Protein AF-A0AAU6ZQ97-F1 (afdb_monomer_lite)

Secondary structure (DSSP, 8-state):
-HHHHHTTPPP-----TT-GGGGSTTSTTTT----HHHHHHHHHT--HHHHHHHHHHHHHHHHTT-

Foldseek 3Di:
DVVCVVVVHDDDPPDDPVLCLCQDAQFQLDPDPDDPVCNVVSSVRGDNVRRVVSRVVVVVVVVVVD

Radius of gyration: 14.63 Å; chains: 1; bounding box: 29×25×42 Å

Structure (mmCIF, N/CA/C/O backbone):
data_AF-A0AAU6ZQ97-F1
#
_entry.id   AF-A0AAU6ZQ97-F1
#
loop_
_atom_site.group_PDB
_atom_site.id
_atom_site.type_symbol
_atom_site.label_atom_id
_atom_site.label_alt_id
_atom_site.label_comp_id
_atom_site.label_asym_id
_atom_site.label_entity_id
_atom_site.label_seq_id
_atom_site.pdbx_PDB_ins_code
_atom_site.Cartn_x
_atom_site.Cartn_y
_atom_site.Cartn_z
_atom_site.occupancy
_atom_site.B_iso_or_equiv
_atom_site.auth_seq_id
_atom_site.auth_comp_id
_atom_site.auth_asym_id
_atom_site.auth_atom_id
_atom_site.pdbx_PDB_model_num
ATOM 1 N N . MET A 1 1 ? -5.525 2.337 20.128 1.00 74.75 1 MET A N 1
ATOM 2 C CA . MET A 1 1 ? -5.715 3.538 19.284 1.00 74.75 1 MET A CA 1
ATOM 3 C C . MET A 1 1 ? -5.816 4.875 20.034 1.00 74.75 1 MET A C 1
ATOM 5 O O . MET A 1 1 ? -5.518 5.887 19.423 1.00 74.75 1 MET A O 1
ATOM 9 N N . ARG A 1 2 ? -6.136 4.939 21.345 1.00 81.88 2 ARG A N 1
ATOM 10 C CA . ARG A 1 2 ? -6.280 6.217 22.097 1.00 81.88 2 ARG A CA 1
ATOM 11 C C . ARG A 1 2 ? -5.129 7.225 21.917 1.00 81.88 2 ARG A C 1
ATOM 13 O O . ARG A 1 2 ? -5.390 8.406 21.740 1.00 81.88 2 ARG A O 1
ATOM 20 N N . TRP A 1 3 ? -3.876 6.767 21.942 1.00 91.62 3 TRP A N 1
ATOM 21 C CA . TRP A 1 3 ? -2.709 7.640 21.749 1.00 91.62 3 TRP A CA 1
ATOM 22 C C . TRP A 1 3 ? -2.587 8.183 20.322 1.00 91.62 3 TRP A C 1
ATOM 24 O O . TRP A 1 3 ? -2.207 9.333 20.160 1.00 91.62 3 TRP A O 1
ATOM 34 N N . VAL A 1 4 ? -2.970 7.393 19.315 1.00 92.00 4 VAL A N 1
ATOM 35 C CA . VAL A 1 4 ? -2.961 7.806 17.901 1.00 92.00 4 VAL A CA 1
ATOM 36 C C . VAL A 1 4 ? -3.959 8.943 17.672 1.00 92.00 4 VAL A C 1
ATOM 38 O O . VAL A 1 4 ? -3.635 9.952 17.056 1.00 92.00 4 VAL A O 1
ATOM 41 N N . HIS A 1 5 ? -5.143 8.840 18.274 1.00 91.31 5 HIS A N 1
ATOM 42 C CA . HIS A 1 5 ? -6.135 9.911 18.201 1.00 91.31 5 HIS A CA 1
ATOM 43 C C . HIS A 1 5 ? -5.697 11.174 18.955 1.00 91.31 5 HIS A C 1
ATOM 45 O O . HIS A 1 5 ? -5.959 12.280 18.496 1.00 91.31 5 HIS A O 1
ATOM 51 N N . HIS A 1 6 ? -4.985 11.041 20.081 1.00 95.50 6 HIS A N 1
ATOM 52 C CA . HIS A 1 6 ? -4.430 12.203 20.786 1.00 95.50 6 HIS A CA 1
ATOM 53 C C . HIS A 1 6 ? -3.365 12.951 19.971 1.00 95.50 6 HIS A C 1
ATOM 55 O O . HIS A 1 6 ? -3.195 14.150 20.175 1.00 95.50 6 HIS A O 1
ATOM 61 N N . THR A 1 7 ? -2.656 12.279 19.059 1.00 95.00 7 THR A N 1
ATOM 62 C CA . THR A 1 7 ? -1.696 12.930 18.155 1.00 95.00 7 THR A CA 1
ATOM 63 C C . THR A 1 7 ? -2.361 13.538 16.917 1.00 95.00 7 THR A C 1
ATOM 65 O O . THR A 1 7 ? -1.659 14.079 16.070 1.00 95.00 7 THR A O 1
ATOM 68 N N . GLY A 1 8 ? -3.695 13.471 16.810 1.00 92.38 8 GLY A N 1
ATOM 69 C CA . GLY A 1 8 ? -4.455 13.988 15.670 1.00 92.38 8 GLY A CA 1
ATOM 70 C C . GLY A 1 8 ? -4.473 13.058 14.456 1.00 92.38 8 GLY A C 1
ATOM 71 O O . GLY A 1 8 ? -4.879 13.487 13.383 1.00 92.38 8 GLY A O 1
ATOM 72 N N . PHE A 1 9 ? -4.041 11.802 14.611 1.00 91.56 9 PHE A N 1
ATOM 73 C CA . PHE A 1 9 ? -4.071 10.806 13.544 1.00 91.56 9 PHE A CA 1
ATOM 74 C C . PHE A 1 9 ? -5.279 9.878 13.688 1.00 91.56 9 PHE A C 1
ATOM 76 O O . PHE A 1 9 ? -5.718 9.536 14.792 1.00 91.56 9 PHE A O 1
ATOM 83 N N . GLU A 1 10 ? -5.773 9.404 12.552 1.00 90.75 10 GLU A N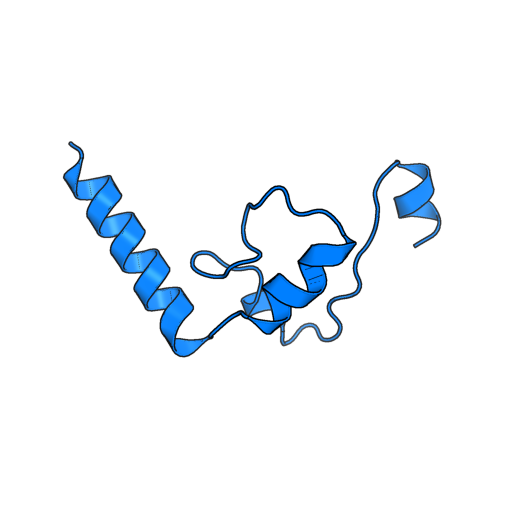 1
ATOM 84 C CA . GLU A 1 10 ? -6.771 8.345 12.484 1.00 90.75 10 GLU A CA 1
ATOM 85 C C . GLU A 1 10 ? -6.089 7.028 12.119 1.00 90.75 10 GLU A C 1
ATOM 87 O O . GLU A 1 10 ? -5.312 6.952 11.169 1.00 90.75 10 GLU A O 1
ATOM 92 N N . ALA A 1 11 ? -6.336 5.988 12.915 1.00 91.75 11 ALA A N 1
ATOM 93 C CA . ALA A 1 11 ? -5.768 4.669 12.679 1.00 91.75 11 ALA A CA 1
ATOM 94 C C . ALA A 1 11 ? -6.745 3.798 11.885 1.00 91.75 11 ALA A C 1
ATOM 96 O O . ALA A 1 11 ? -7.924 3.731 12.232 1.00 91.75 11 ALA A O 1
ATOM 97 N N . TYR A 1 12 ? -6.225 3.064 10.904 1.00 91.94 12 TYR A N 1
ATOM 98 C CA . TYR A 1 12 ? -6.924 1.965 10.245 1.00 91.94 12 TYR A CA 1
ATOM 99 C C . TYR A 1 12 ? -6.290 0.632 10.657 1.00 91.94 12 TYR A C 1
ATOM 101 O O . TYR A 1 12 ? -5.066 0.502 10.635 1.00 91.94 12 TYR A O 1
ATOM 109 N N . ASP A 1 13 ? -7.107 -0.349 11.036 1.00 92.12 13 ASP A N 1
ATOM 110 C CA . ASP A 1 13 ? -6.645 -1.712 11.314 1.00 92.12 13 ASP A CA 1
ATOM 111 C C . ASP A 1 13 ? -6.775 -2.570 10.045 1.00 92.12 13 ASP A C 1
ATOM 113 O O . ASP A 1 13 ? -7.875 -2.960 9.661 1.00 92.12 13 ASP A O 1
ATOM 117 N N . ASP A 1 14 ? -5.645 -2.836 9.384 1.00 90.25 14 ASP A N 1
ATOM 118 C CA . ASP A 1 14 ? -5.546 -3.671 8.170 1.00 90.25 14 ASP A CA 1
ATOM 119 C C . ASP A 1 14 ? -5.360 -5.173 8.499 1.00 90.25 14 ASP A C 1
ATOM 121 O O . ASP A 1 14 ? -5.033 -6.003 7.651 1.00 90.25 14 ASP A O 1
ATOM 125 N N . GLY A 1 15 ? -5.557 -5.560 9.762 1.00 89.38 15 GLY A N 1
ATOM 126 C CA . GLY A 1 15 ? -5.560 -6.953 10.184 1.00 89.38 15 GLY A CA 1
ATOM 127 C C . GLY A 1 15 ? -4.167 -7.584 10.258 1.00 89.38 15 GLY A C 1
ATOM 128 O O . GLY A 1 15 ? -3.310 -7.178 11.039 1.00 89.38 15 GLY A O 1
ATOM 129 N N . SER A 1 16 ? -3.965 -8.684 9.530 1.00 93.19 16 SER A N 1
ATOM 130 C CA . SER A 1 16 ? -2.802 -9.563 9.721 1.00 93.19 16 SER A CA 1
ATOM 131 C C . SER A 1 16 ? -1.503 -8.975 9.166 1.00 93.19 16 SER A C 1
ATOM 133 O O . SER A 1 16 ? -1.464 -8.446 8.058 1.00 93.19 16 SER A O 1
ATOM 135 N N . LEU A 1 17 ? -0.386 -9.234 9.858 1.00 91.00 17 LEU A N 1
ATOM 136 C CA . LEU A 1 17 ? 0.974 -8.910 9.397 1.00 91.00 17 LEU A CA 1
ATOM 137 C C . LEU A 1 17 ? 1.386 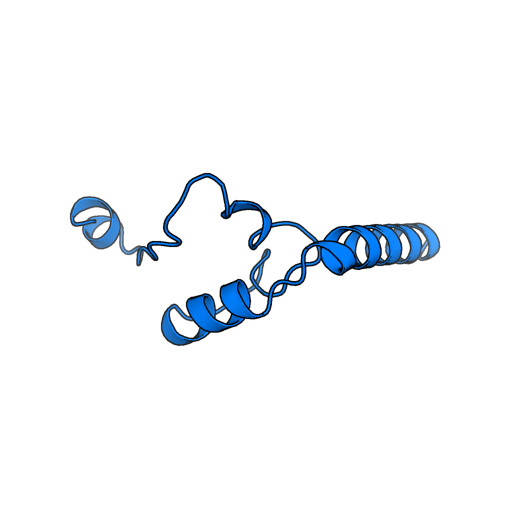-9.618 8.092 1.00 91.00 17 LEU A C 1
ATOM 139 O O . LEU A 1 17 ? 2.437 -9.305 7.538 1.00 91.00 17 LEU A O 1
ATOM 143 N N . ALA A 1 18 ? 0.588 -10.564 7.593 1.00 93.38 18 ALA A N 1
ATOM 144 C CA . ALA A 1 18 ? 0.793 -11.190 6.286 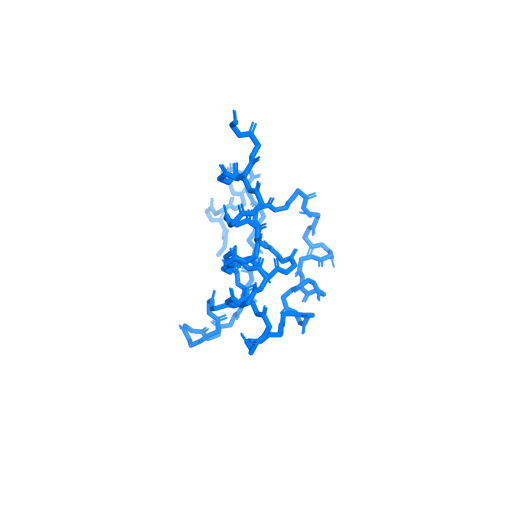1.00 93.38 18 ALA A CA 1
ATOM 145 C C . ALA A 1 18 ? 0.240 -10.359 5.109 1.00 93.38 18 ALA A C 1
ATOM 147 O O . ALA A 1 18 ? 0.670 -10.557 3.972 1.00 93.38 18 ALA A O 1
ATOM 148 N N . GLU A 1 19 ? -0.673 -9.416 5.365 1.00 92.88 19 GLU A N 1
ATOM 149 C CA . GLU A 1 19 ? -1.334 -8.572 4.362 1.00 92.88 19 GLU A CA 1
ATOM 150 C C . GLU A 1 19 ? -0.682 -7.202 4.013 1.00 92.88 19 GLU A C 1
ATOM 152 O O . GLU A 1 19 ? -1.164 -6.587 3.057 1.00 92.88 19 GLU A O 1
ATOM 157 N N . PRO A 1 20 ? 0.446 -6.727 4.609 1.00 92.06 20 PRO A N 1
ATOM 158 C CA . PRO A 1 20 ? 1.056 -5.427 4.273 1.00 92.06 20 PRO A CA 1
ATOM 159 C C . PRO A 1 20 ? 1.428 -5.229 2.799 1.00 92.06 20 PRO A C 1
ATOM 161 O O . PRO A 1 20 ? 1.683 -4.109 2.360 1.00 92.06 20 PRO A O 1
ATOM 164 N N . TRP A 1 21 ? 1.471 -6.303 2.005 1.00 93.44 21 TRP A N 1
ATOM 165 C CA . TRP A 1 21 ? 1.688 -6.226 0.560 1.00 93.44 21 TRP A CA 1
ATOM 166 C C . TRP A 1 21 ? 0.613 -5.394 -0.163 1.00 93.44 21 TRP A C 1
ATOM 168 O O . TRP A 1 21 ? 0.877 -4.906 -1.262 1.00 93.44 21 TRP A O 1
ATOM 178 N N . ARG A 1 22 ? -0.573 -5.209 0.439 1.00 95.88 22 ARG A N 1
ATOM 179 C CA . ARG A 1 22 ? -1.669 -4.364 -0.077 1.00 95.88 22 ARG A CA 1
ATOM 180 C C . ARG A 1 22 ? -1.359 -2.868 -0.038 1.00 95.88 22 ARG A C 1
ATOM 182 O O . ARG A 1 22 ? -2.043 -2.106 -0.712 1.00 95.88 22 ARG A O 1
ATOM 189 N N . GLN A 1 23 ? -0.315 -2.484 0.695 1.00 95.00 23 GLN A N 1
ATOM 190 C CA 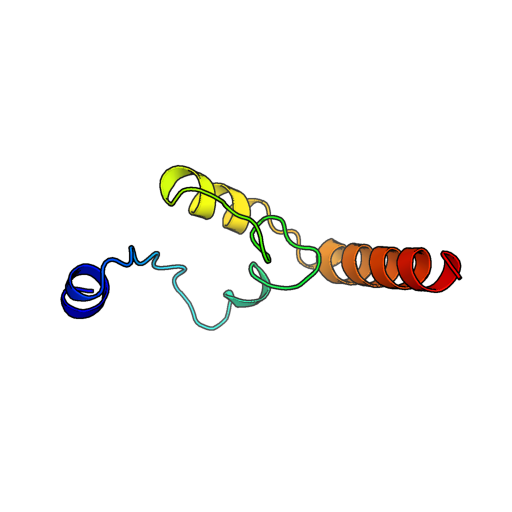. GLN A 1 23 ? 0.173 -1.116 0.881 1.00 95.00 23 GLN A CA 1
ATOM 191 C C . GLN A 1 23 ? 1.587 -0.948 0.301 1.00 95.00 23 GLN A C 1
ATOM 193 O O . GLN A 1 23 ? 2.442 -0.297 0.890 1.00 95.00 23 GLN A O 1
ATOM 198 N N . GLN A 1 24 ? 1.884 -1.590 -0.829 1.00 94.88 24 GLN A N 1
ATOM 199 C CA . GLN A 1 24 ? 3.198 -1.528 -1.485 1.00 94.88 24 GLN A CA 1
ATOM 200 C C . GLN A 1 24 ? 3.115 -0.817 -2.841 1.00 94.88 24 GLN A C 1
ATOM 202 O O . GLN A 1 24 ? 2.031 -0.771 -3.431 1.00 94.88 24 GLN A O 1
ATOM 207 N N . PRO A 1 25 ? 4.233 -0.303 -3.390 1.00 96.25 25 PRO A N 1
ATOM 208 C CA . PRO A 1 25 ? 4.246 0.305 -4.716 1.00 96.25 25 PRO A CA 1
ATOM 209 C C . PRO A 1 25 ? 3.507 -0.534 -5.762 1.00 96.25 25 PRO A C 1
ATOM 211 O O . PRO A 1 25 ? 3.676 -1.752 -5.844 1.00 96.25 25 PRO A O 1
ATOM 214 N N . GLY A 1 26 ? 2.676 0.125 -6.568 1.00 95.62 26 GLY A N 1
ATOM 215 C CA . GLY A 1 26 ? 1.836 -0.547 -7.559 1.00 95.62 26 GLY A CA 1
ATOM 216 C C . GLY A 1 26 ? 0.524 -1.117 -7.003 1.00 95.62 26 GLY A C 1
ATOM 217 O O . GLY A 1 26 ? -0.161 -1.840 -7.730 1.00 95.62 26 GLY A O 1
ATOM 218 N N . THR A 1 27 ? 0.145 -0.802 -5.762 1.00 97.38 27 THR A N 1
ATOM 219 C CA . THR A 1 27 ? -1.201 -1.040 -5.205 1.00 97.38 27 THR A CA 1
ATOM 220 C C . THR A 1 27 ? -2.008 0.260 -5.092 1.00 97.38 27 THR A C 1
ATOM 222 O O . THR A 1 27 ? -1.410 1.334 -5.076 1.00 97.38 27 THR A O 1
ATOM 225 N N . PRO A 1 28 ? -3.352 0.191 -5.017 1.00 96.94 28 PRO A N 1
ATOM 226 C CA . PRO A 1 28 ? -4.200 1.386 -4.958 1.00 96.94 28 PRO A CA 1
ATOM 227 C C . PRO A 1 28 ? -4.071 2.220 -3.677 1.00 96.94 28 PRO A C 1
ATOM 229 O O . PRO A 1 28 ? -4.359 3.405 -3.724 1.00 96.94 28 PRO A O 1
ATOM 232 N N . ALA A 1 29 ? -3.661 1.619 -2.556 1.00 96.44 29 ALA A N 1
ATOM 233 C CA . ALA A 1 29 ? -3.556 2.299 -1.260 1.00 96.44 29 ALA A CA 1
ATOM 234 C C . ALA A 1 29 ? -2.169 2.925 -1.005 1.00 96.44 29 ALA A C 1
ATOM 236 O O . ALA A 1 29 ? -1.932 3.519 0.045 1.00 96.44 29 ALA A O 1
ATOM 237 N N . TYR A 1 30 ? -1.214 2.740 -1.922 1.00 96.00 30 TYR A N 1
ATOM 238 C CA . TYR A 1 30 ? 0.167 3.153 -1.699 1.00 96.00 30 TYR A CA 1
ATOM 239 C C . TYR A 1 30 ? 0.397 4.621 -2.059 1.00 96.00 30 TYR A C 1
ATOM 241 O O . TYR A 1 30 ? 0.271 4.992 -3.225 1.00 96.00 30 TYR A O 1
ATOM 249 N N . CYS A 1 31 ? 0.819 5.421 -1.073 1.00 93.75 31 CYS A N 1
ATOM 250 C CA . CYS A 1 31 ? 1.149 6.845 -1.232 1.00 93.75 31 CYS A CA 1
ATOM 251 C C . CYS A 1 31 ? 0.028 7.660 -1.899 1.00 93.75 31 CYS A C 1
ATOM 253 O O . CYS A 1 31 ? 0.272 8.459 -2.802 1.00 93.75 31 CYS A O 1
ATOM 255 N N . THR A 1 32 ? -1.207 7.438 -1.456 1.00 92.62 32 THR A N 1
ATOM 256 C CA . THR A 1 32 ? -2.398 8.160 -1.911 1.00 92.62 32 THR A CA 1
ATOM 257 C C . THR A 1 32 ? -3.029 8.920 -0.754 1.00 92.62 32 THR A C 1
ATOM 259 O O . THR A 1 32 ? -3.145 8.374 0.341 1.00 92.62 32 THR A O 1
ATOM 262 N N . GLU A 1 33 ? -3.513 10.130 -1.017 1.00 94.06 33 GLU A N 1
ATOM 263 C CA . GLU A 1 33 ? -4.217 10.980 -0.046 1.00 94.06 33 GLU A CA 1
ATOM 264 C C . GLU A 1 33 ? -5.690 10.550 0.108 1.00 94.06 33 GLU A C 1
ATOM 266 O O . GLU A 1 33 ? -6.612 11.307 -0.194 1.00 94.06 33 GLU A O 1
ATOM 271 N N . LEU A 1 34 ? -5.922 9.290 0.488 1.00 95.62 34 LEU A N 1
ATOM 272 C CA . LEU A 1 34 ? -7.267 8.749 0.699 1.00 95.62 34 LEU A CA 1
ATOM 273 C C . LEU A 1 34 ? -7.788 9.111 2.089 1.00 95.62 34 LEU A C 1
ATOM 275 O O . LEU A 1 34 ? -7.052 9.054 3.075 1.00 95.62 34 LEU A O 1
ATOM 279 N N . ALA A 1 35 ? -9.085 9.402 2.171 1.00 94.69 35 ALA A N 1
ATOM 280 C CA . ALA A 1 35 ? -9.783 9.450 3.445 1.00 94.69 35 ALA A CA 1
ATOM 281 C C . ALA A 1 35 ? -9.913 8.038 4.045 1.00 94.69 35 ALA A C 1
ATOM 283 O O . ALA A 1 35 ? -9.873 7.029 3.331 1.00 94.69 35 ALA A O 1
ATOM 284 N N . LEU A 1 36 ? -10.102 7.957 5.366 1.00 93.44 36 LEU A N 1
ATOM 285 C CA . LEU A 1 36 ? -10.207 6.683 6.086 1.00 93.44 36 LEU A CA 1
ATOM 286 C C . LEU A 1 36 ? -11.355 5.800 5.560 1.00 93.44 36 LEU A C 1
ATOM 288 O O . LEU A 1 36 ? -11.225 4.576 5.518 1.00 93.44 36 LEU A O 1
ATOM 292 N N . GLU A 1 37 ? -12.453 6.426 5.128 1.00 94.62 37 GLU A N 1
ATOM 293 C CA . GLU A 1 37 ? -13.630 5.775 4.537 1.00 94.62 37 GLU A CA 1
ATOM 294 C C . GLU A 1 37 ? -13.327 5.025 3.231 1.00 94.62 37 GLU A C 1
ATOM 296 O O . GLU A 1 37 ? -13.880 3.948 3.003 1.00 94.62 37 GLU A O 1
ATOM 301 N N . ASP A 1 38 ? -12.380 5.523 2.433 1.00 96.38 38 ASP A N 1
ATOM 302 C CA . ASP A 1 38 ? -11.996 4.929 1.148 1.00 96.38 38 ASP A CA 1
ATOM 303 C C . ASP A 1 38 ? -10.802 3.969 1.268 1.00 96.38 38 ASP A C 1
ATOM 305 O O . ASP A 1 38 ? -10.594 3.094 0.417 1.00 96.38 38 ASP A O 1
ATOM 309 N N . PHE A 1 39 ? -10.002 4.102 2.331 1.00 95.75 39 PHE A N 1
ATOM 310 C CA . PHE A 1 39 ? -8.751 3.360 2.496 1.00 95.75 39 PHE A CA 1
ATOM 311 C C . PHE A 1 39 ? -8.964 1.838 2.495 1.00 95.75 39 PHE A C 1
ATOM 313 O O . PHE A 1 39 ? -8.259 1.104 1.800 1.00 95.75 39 PHE A O 1
ATOM 320 N N . GLY A 1 40 ? -10.002 1.357 3.186 1.00 95.56 40 GLY A N 1
ATOM 321 C CA . GLY A 1 40 ? -10.351 -0.067 3.208 1.00 95.56 40 GLY A CA 1
ATOM 322 C C . GLY A 1 40 ? -10.696 -0.634 1.827 1.00 95.56 40 GLY A C 1
ATOM 323 O O . GLY A 1 40 ? -10.288 -1.745 1.477 1.00 95.56 40 GLY A O 1
ATOM 324 N N . GLN A 1 41 ? -11.395 0.145 0.999 1.00 96.88 41 GLN A N 1
ATOM 325 C CA . GLN A 1 41 ? -11.718 -0.262 -0.367 1.00 96.88 41 GLN A CA 1
ATOM 326 C C . GLN A 1 41 ? -10.456 -0.335 -1.240 1.00 96.88 41 GLN A C 1
ATOM 328 O O . GLN A 1 41 ? -10.306 -1.270 -2.032 1.00 96.88 41 GLN A O 1
ATOM 333 N N . ALA A 1 42 ? -9.522 0.604 -1.074 1.00 97.50 42 ALA A N 1
ATOM 334 C CA . ALA A 1 42 ? -8.252 0.600 -1.796 1.00 97.50 42 ALA A CA 1
ATOM 335 C C . ALA A 1 42 ? -7.374 -0.617 -1.441 1.00 97.50 42 ALA A C 1
ATOM 337 O O . ALA A 1 42 ? -6.790 -1.237 -2.338 1.00 97.50 42 ALA A O 1
ATOM 338 N N . LEU A 1 43 ? -7.340 -1.015 -0.164 1.00 96.69 43 LEU A N 1
ATOM 339 C CA . LEU A 1 43 ? -6.664 -2.234 0.301 1.00 96.69 43 LEU A CA 1
ATOM 340 C C . LEU A 1 43 ? -7.287 -3.504 -0.293 1.00 96.69 43 LEU A C 1
ATOM 342 O O . LEU A 1 43 ? -6.580 -4.408 -0.757 1.00 96.69 43 LEU A O 1
ATOM 346 N N . ALA A 1 44 ? -8.619 -3.569 -0.332 1.00 95.81 44 ALA A N 1
ATOM 347 C CA . ALA A 1 44 ? -9.346 -4.691 -0.922 1.00 95.81 44 ALA A CA 1
ATOM 348 C C . ALA A 1 44 ? -9.116 -4.804 -2.441 1.00 95.81 44 ALA A C 1
ATOM 350 O O . ALA A 1 44 ? -9.040 -5.910 -2.977 1.00 95.81 44 ALA A O 1
ATOM 351 N N . ALA A 1 45 ? -8.947 -3.673 -3.132 1.00 96.94 45 ALA A N 1
ATOM 352 C CA . ALA A 1 45 ? -8.693 -3.618 -4.570 1.00 96.94 45 ALA A CA 1
ATOM 353 C C . ALA A 1 45 ? -7.254 -4.011 -4.973 1.00 96.94 45 ALA A C 1
ATOM 355 O O . ALA A 1 45 ? -6.961 -4.159 -6.169 1.00 96.94 45 ALA A O 1
ATOM 356 N N . ALA A 1 46 ? -6.343 -4.188 -4.010 1.00 96.56 46 ALA A N 1
ATOM 357 C CA . ALA A 1 46 ? -4.971 -4.595 -4.276 1.00 96.56 46 ALA A CA 1
ATOM 358 C C . ALA A 1 46 ? -4.907 -5.989 -4.929 1.00 96.56 46 ALA A C 1
ATOM 360 O O . ALA A 1 46 ? -5.486 -6.966 -4.461 1.00 96.56 46 ALA A O 1
ATOM 361 N N . GLN A 1 47 ? -4.150 -6.090 -6.024 1.00 96.50 47 GLN A N 1
ATOM 362 C CA . GLN A 1 47 ? -3.987 -7.326 -6.800 1.00 96.50 47 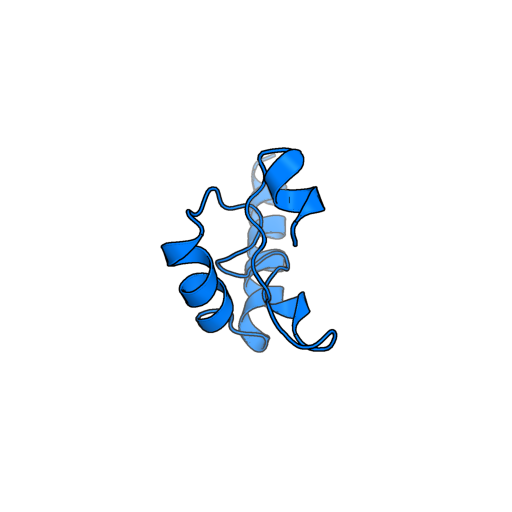GLN A CA 1
ATOM 363 C C . GLN A 1 47 ? -2.517 -7.730 -6.812 1.00 96.50 47 GLN A C 1
ATOM 365 O O . GLN A 1 47 ? -1.743 -7.139 -7.568 1.00 96.50 47 GLN A O 1
ATOM 370 N N . LYS A 1 48 ? -2.156 -8.726 -5.992 1.00 92.50 48 LYS A N 1
ATOM 371 C CA . LYS A 1 48 ? -0.768 -9.123 -5.701 1.00 92.50 48 LYS A CA 1
ATOM 372 C C . LYS A 1 48 ? 0.061 -9.369 -6.962 1.00 92.50 48 LYS A C 1
ATOM 374 O O . LYS A 1 48 ? 1.101 -8.740 -7.130 1.00 92.50 48 LYS A O 1
ATOM 379 N N . ASP A 1 49 ? -0.466 -10.169 -7.886 1.00 93.25 49 ASP A N 1
ATOM 380 C CA . ASP A 1 49 ? 0.231 -10.548 -9.125 1.00 93.25 49 ASP A CA 1
ATOM 381 C C . ASP A 1 49 ? 0.452 -9.369 -10.082 1.00 93.25 49 ASP A C 1
ATOM 383 O O . ASP A 1 49 ? 1.348 -9.394 -10.921 1.00 93.25 49 ASP A O 1
ATOM 387 N N . LYS A 1 50 ? -0.354 -8.306 -9.961 1.00 95.81 50 LYS A N 1
ATOM 388 C CA . LYS A 1 50 ? -0.247 -7.115 -10.814 1.00 95.81 50 LYS A CA 1
ATOM 389 C C . LYS A 1 50 ? 0.576 -6.000 -10.183 1.00 95.81 50 LYS A C 1
ATOM 391 O O . LYS A 1 50 ? 1.021 -5.113 -10.906 1.00 95.81 50 LYS A O 1
ATOM 396 N N . SER A 1 51 ? 0.757 -6.001 -8.864 1.00 95.06 51 SER A N 1
ATOM 397 C CA . SER A 1 51 ? 1.409 -4.894 -8.159 1.00 95.06 51 SER A CA 1
ATOM 398 C C . SER A 1 51 ? 2.876 -4.735 -8.551 1.00 95.06 51 SER A C 1
ATOM 400 O O . SER A 1 51 ? 3.285 -3.626 -8.885 1.00 95.06 51 SER A O 1
ATOM 402 N N . SER A 1 52 ? 3.636 -5.834 -8.616 1.00 94.06 52 SER A N 1
ATOM 403 C CA . SER A 1 52 ? 5.033 -5.816 -9.079 1.00 94.06 52 SER A CA 1
ATOM 404 C C . SER A 1 52 ? 5.142 -5.334 -10.526 1.00 94.06 52 SER A C 1
ATOM 406 O O . SER A 1 52 ? 5.877 -4.393 -10.798 1.00 94.06 52 SER A O 1
ATOM 408 N N . CYS A 1 53 ? 4.329 -5.885 -11.432 1.00 95.88 53 CYS A N 1
ATOM 409 C CA . CYS A 1 53 ? 4.313 -5.478 -12.839 1.00 95.88 53 CYS A CA 1
ATOM 410 C C . CYS A 1 53 ? 3.981 -3.983 -13.015 1.00 95.88 53 CYS A C 1
ATOM 412 O O . CYS A 1 53 ? 4.640 -3.286 -13.785 1.00 95.88 53 CYS A O 1
ATOM 414 N N . ARG A 1 54 ? 2.986 -3.458 -12.280 1.00 96.44 54 ARG A N 1
ATOM 415 C CA . ARG A 1 54 ? 2.634 -2.027 -12.314 1.00 96.44 54 ARG A CA 1
ATOM 416 C C . ARG A 1 54 ? 3.778 -1.145 -11.821 1.00 96.44 54 ARG A C 1
ATOM 418 O O . ARG A 1 54 ? 4.062 -0.131 -12.453 1.00 96.44 54 ARG A O 1
ATOM 425 N N . ARG A 1 55 ? 4.422 -1.532 -10.717 1.00 95.50 55 ARG A N 1
ATOM 426 C CA . ARG A 1 55 ? 5.591 -0.833 -10.173 1.00 95.50 55 ARG A CA 1
ATOM 427 C C . ARG A 1 55 ? 6.728 -0.807 -11.191 1.00 95.50 55 ARG A C 1
ATOM 429 O O . ARG A 1 55 ? 7.247 0.264 -11.477 1.00 95.50 55 ARG A O 1
ATOM 436 N N . ASP A 1 56 ? 7.087 -1.956 -11.751 1.00 96.06 56 ASP A N 1
ATOM 437 C CA . ASP A 1 56 ? 8.239 -2.072 -12.649 1.00 96.06 56 ASP A CA 1
ATOM 438 C C . ASP A 1 56 ? 8.018 -1.240 -13.918 1.00 96.06 56 ASP A C 1
ATOM 440 O O . ASP A 1 56 ? 8.863 -0.425 -14.283 1.00 96.06 56 ASP A O 1
ATOM 444 N N . ARG A 1 57 ? 6.813 -1.306 -14.497 1.00 96.44 57 ARG A N 1
ATOM 445 C CA . ARG A 1 57 ? 6.430 -0.481 -15.650 1.00 96.44 57 ARG A CA 1
ATOM 446 C C . ARG A 1 57 ? 6.467 1.024 -15.359 1.00 96.44 57 ARG A C 1
ATOM 448 O O . ARG A 1 57 ? 6.775 1.814 -16.252 1.00 96.44 57 ARG A O 1
ATOM 455 N N . LEU A 1 58 ? 6.106 1.446 -14.144 1.00 94.44 58 LEU A N 1
ATOM 456 C CA . LEU A 1 58 ? 6.231 2.847 -13.731 1.00 94.44 58 LEU A CA 1
ATOM 457 C C . LEU A 1 58 ? 7.704 3.262 -13.692 1.00 94.44 58 LEU A C 1
ATOM 459 O O . LEU A 1 58 ? 8.046 4.308 -14.236 1.00 94.44 58 LEU A O 1
ATOM 463 N N . MET A 1 59 ? 8.567 2.437 -13.096 1.00 95.38 59 MET A N 1
ATOM 464 C CA . MET A 1 59 ? 10.002 2.716 -13.007 1.00 95.38 59 MET A CA 1
ATOM 465 C C . MET A 1 59 ? 10.657 2.780 -14.391 1.00 95.38 59 MET A C 1
ATOM 467 O O . MET A 1 59 ? 11.420 3.706 -14.651 1.00 95.38 59 MET A O 1
ATOM 471 N N . GLU A 1 60 ? 10.304 1.871 -15.304 1.00 97.44 60 GLU A N 1
ATOM 472 C CA . GLU A 1 60 ? 10.737 1.912 -16.709 1.00 97.44 60 GLU A CA 1
ATOM 473 C C . GLU A 1 60 ? 10.332 3.225 -17.390 1.00 97.44 60 GLU A C 1
ATOM 475 O O . GLU A 1 60 ? 11.160 3.889 -18.015 1.00 97.44 60 GLU A O 1
ATOM 480 N N . ARG A 1 61 ? 9.065 3.638 -17.234 1.00 96.62 61 ARG A N 1
ATOM 481 C CA . ARG A 1 61 ? 8.581 4.912 -17.781 1.00 96.62 61 ARG A CA 1
ATOM 482 C C . ARG A 1 61 ? 9.350 6.093 -17.208 1.00 96.62 61 ARG A C 1
ATOM 484 O O . ARG A 1 61 ? 9.786 6.935 -17.983 1.00 96.62 61 ARG A O 1
ATOM 491 N N . MET A 1 62 ? 9.534 6.151 -15.890 1.00 95.75 62 MET A N 1
ATOM 492 C CA . MET A 1 62 ? 10.287 7.238 -15.260 1.00 95.75 62 MET A CA 1
ATOM 493 C C . MET A 1 62 ? 11.732 7.289 -15.760 1.00 95.75 62 MET A C 1
ATOM 495 O O . MET A 1 62 ? 12.239 8.371 -16.031 1.00 95.75 62 MET A O 1
ATOM 499 N N . ALA A 1 63 ? 12.375 6.135 -15.954 1.00 96.06 63 ALA A N 1
ATOM 500 C CA . ALA A 1 63 ? 13.726 6.070 -16.501 1.00 96.06 63 ALA A CA 1
ATOM 501 C C . ALA A 1 63 ? 13.809 6.588 -17.949 1.00 96.06 63 ALA A C 1
ATOM 503 O O . ALA A 1 63 ? 14.810 7.203 -18.305 1.00 96.06 63 ALA A O 1
ATOM 504 N N . SER A 1 64 ? 12.759 6.379 -18.754 1.00 96.56 64 SER A N 1
ATOM 505 C CA . SER A 1 64 ? 12.670 6.832 -20.154 1.00 96.56 64 SER A CA 1
ATOM 506 C C . SER A 1 64 ? 12.341 8.319 -20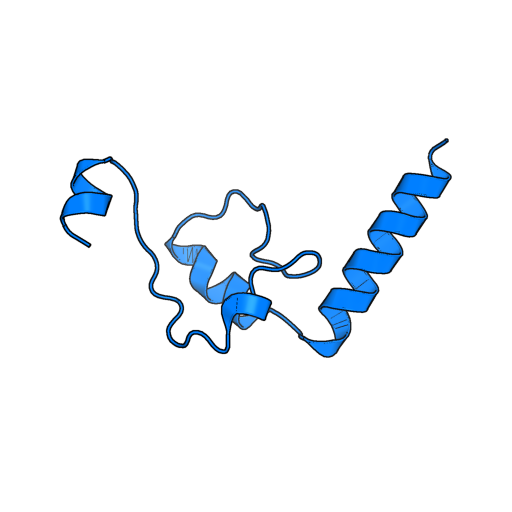.352 1.00 96.56 64 SER A C 1
ATOM 508 O O . SER A 1 64 ? 12.279 8.767 -21.492 1.00 96.56 64 SER A O 1
ATOM 510 N N . LEU A 1 65 ? 12.083 9.070 -19.275 1.00 93.81 65 LEU A N 1
ATOM 511 C CA . LEU A 1 65 ? 11.784 10.511 -19.330 1.00 93.81 65 LEU A CA 1
ATOM 512 C C . LEU A 1 65 ? 13.044 11.400 -19.285 1.00 93.81 65 LEU A C 1
ATOM 514 O O . LEU A 1 65 ? 12.913 12.621 -19.197 1.00 93.81 65 LEU A O 1
ATOM 518 N N . HIS A 1 66 ? 14.234 10.797 -19.334 1.00 66.31 66 HIS A N 1
ATOM 519 C CA . HIS A 1 66 ? 15.520 11.476 -19.528 1.00 66.31 66 HIS A CA 1
ATOM 520 C C . HIS A 1 66 ? 15.872 11.561 -21.015 1.00 66.31 66 HIS A C 1
ATOM 522 O O . HIS A 1 66 ? 16.544 12.547 -21.389 1.00 66.31 66 HIS A O 1
#

Sequence (66 aa):
MRWVHHTGFEAYDDGSLAEPWRQQPGTPAYCTELALEDFGQALAAAQKDKSSCRRDRLMERMASLH

pLDDT: mean 93.63, std 4.85, range [66.31, 97.5]